Protein AF-A0A965W343-F1 (afdb_monomer_lite)

Foldseek 3Di:
DPPQDPVNCCVPPVVVVVVVVVVVVVVVVVLVVLCLVCLVLLVVLLVCQVVVNFVVSLVSVVVSVDPPRFPGWHADDNRQWTWTQGPPGDIDIDGSVVVVVVSVVSVVVVVD

Sequence (112 aa):
MVDMSVKEWHEQQFLPWKRAVAKYLDEKRVQEALLQQNLGQLQTIVALLLEGRTKPALMAWNSLQLNPRLENIKLEQQGEVLVLIQQGGGVLRLQLDDVVEDLQRMLDERGV

Secondary structure (DSSP, 8-state):
-----HHHHIIIIIHHHHHHHHHHHHHHHHHHHHHHHTHHHHHHHHHHHHTT-HHHHHHHHHHTTPSSPEEEEEEEGGGTEEEEEETTS-EEEEEHHHHHHHHHHHHHTT--

Radius of gyration: 19.54 Å; chains: 1; bounding box: 44×39×56 Å

pLDDT: mean 82.84, std 9.61, range [45.84, 93.5]

Structure (mmCIF, N/CA/C/O backbone):
data_AF-A0A965W343-F1
#
_entry.id   AF-A0A965W343-F1
#
loop_
_atom_site.group_PDB
_atom_site.id
_atom_site.type_symbol
_atom_site.label_atom_id
_atom_site.label_alt_id
_atom_site.label_comp_id
_atom_site.label_asym_id
_atom_site.label_entity_id
_atom_site.label_seq_id
_atom_site.pdbx_PDB_ins_code
_atom_site.Cartn_x
_atom_site.Cartn_y
_atom_site.Cartn_z
_atom_site.occupancy
_atom_site.B_iso_or_equiv
_atom_site.auth_seq_id
_atom_site.auth_comp_id
_atom_site.auth_asym_id
_atom_site.auth_atom_id
_atom_site.pdbx_PDB_model_num
ATOM 1 N N . MET A 1 1 ? 17.960 12.885 -42.083 1.00 47.28 1 MET A N 1
ATOM 2 C CA . MET A 1 1 ? 17.674 11.759 -41.171 1.00 47.28 1 MET A CA 1
ATOM 3 C C . MET A 1 1 ? 19.016 11.241 -40.705 1.00 47.28 1 MET A C 1
ATOM 5 O O . MET A 1 1 ? 19.855 10.991 -41.557 1.00 47.28 1 MET A O 1
ATOM 9 N N . VAL A 1 2 ? 19.277 11.234 -39.399 1.00 51.91 2 VAL A N 1
ATOM 10 C CA . VAL A 1 2 ? 20.534 10.690 -38.871 1.00 51.91 2 VAL A CA 1
ATOM 11 C C . VAL A 1 2 ? 20.371 9.173 -38.863 1.00 51.91 2 VAL A C 1
ATOM 13 O O . VAL A 1 2 ? 19.644 8.653 -38.021 1.00 51.91 2 VAL A O 1
ATOM 16 N N . ASP A 1 3 ? 20.985 8.486 -39.826 1.00 63.06 3 ASP A N 1
ATOM 17 C CA . ASP A 1 3 ? 21.157 7.032 -39.769 1.00 63.06 3 ASP A CA 1
ATOM 18 C C . ASP A 1 3 ? 22.179 6.736 -38.670 1.00 63.06 3 ASP A C 1
ATOM 20 O O . ASP A 1 3 ? 23.389 6.758 -38.888 1.00 63.06 3 ASP A O 1
ATOM 24 N N . MET A 1 4 ? 21.685 6.546 -37.448 1.00 71.12 4 MET A N 1
ATOM 25 C CA . MET A 1 4 ? 22.499 6.059 -36.342 1.00 71.12 4 MET A CA 1
ATOM 26 C C . MET A 1 4 ? 22.922 4.628 -36.670 1.00 71.12 4 MET A C 1
ATOM 28 O O . MET A 1 4 ? 22.074 3.773 -36.937 1.00 71.12 4 MET A O 1
ATOM 32 N N . SER A 1 5 ? 24.224 4.350 -36.656 1.00 83.75 5 SER A N 1
ATOM 33 C CA . SER A 1 5 ? 24.696 2.993 -36.916 1.00 83.75 5 SER A CA 1
ATOM 34 C C . SER A 1 5 ? 24.212 2.036 -35.822 1.00 83.75 5 SER A C 1
ATOM 36 O O . SER A 1 5 ? 24.016 2.421 -34.668 1.00 83.75 5 SER A O 1
ATOM 38 N N . VAL A 1 6 ? 24.067 0.751 -36.155 1.00 78.31 6 VAL A N 1
ATOM 39 C CA . VAL A 1 6 ? 23.665 -0.289 -35.186 1.00 78.31 6 VAL A CA 1
ATOM 40 C C . VAL A 1 6 ? 24.579 -0.295 -33.954 1.00 78.31 6 VAL A C 1
ATOM 42 O O . VAL A 1 6 ? 24.113 -0.516 -32.838 1.00 78.31 6 VAL A O 1
ATOM 45 N N . LYS A 1 7 ? 25.873 -0.002 -34.140 1.00 81.25 7 LYS A N 1
ATOM 46 C CA . LYS A 1 7 ? 26.848 0.105 -33.050 1.00 81.25 7 LYS A CA 1
ATOM 47 C C . LYS A 1 7 ? 26.567 1.311 -32.150 1.00 81.25 7 LYS A C 1
ATOM 49 O O . LYS A 1 7 ? 26.520 1.153 -30.934 1.00 81.25 7 LYS A O 1
ATOM 54 N N . GLU A 1 8 ? 26.330 2.482 -32.735 1.00 80.81 8 GLU A N 1
ATOM 55 C CA . GLU A 1 8 ? 26.002 3.697 -31.979 1.00 80.81 8 GLU A CA 1
ATOM 56 C C . GLU A 1 8 ? 24.666 3.563 -31.248 1.00 80.81 8 GLU A C 1
ATOM 58 O O . GLU A 1 8 ? 24.574 3.927 -30.081 1.00 80.81 8 GLU A O 1
ATOM 63 N N . TRP A 1 9 ? 23.654 2.956 -31.871 1.00 86.00 9 TRP A N 1
ATOM 64 C CA . TRP A 1 9 ? 22.385 2.655 -31.206 1.00 86.00 9 TRP A CA 1
ATOM 65 C C . TRP A 1 9 ? 22.573 1.684 -30.037 1.00 86.00 9 TRP A C 1
ATOM 67 O O . TRP A 1 9 ? 22.058 1.906 -28.939 1.00 86.00 9 TRP A O 1
ATOM 77 N N . HIS A 1 10 ? 23.348 0.618 -30.241 1.00 78.50 10 HIS A N 1
ATOM 78 C CA . HIS A 1 10 ? 23.598 -0.369 -29.199 1.00 78.50 10 HIS A CA 1
ATOM 79 C C . HIS A 1 10 ? 24.313 0.257 -27.988 1.00 78.50 10 HIS A C 1
ATOM 81 O O . HIS A 1 10 ? 23.926 0.024 -26.841 1.00 78.50 10 HIS A O 1
ATOM 87 N N . GLU A 1 11 ? 25.324 1.091 -28.231 1.00 82.50 11 GLU A N 1
ATOM 88 C CA . GLU A 1 11 ? 26.100 1.751 -27.178 1.00 82.50 11 GLU A CA 1
ATOM 89 C C . GLU A 1 11 ? 25.326 2.884 -26.486 1.00 82.50 11 GLU A C 1
ATOM 91 O O . GLU A 1 11 ? 25.380 2.990 -25.259 1.00 82.50 11 GLU A O 1
ATOM 96 N N . GLN A 1 12 ? 24.586 3.704 -27.239 1.00 81.50 12 GLN A N 1
ATOM 97 C CA . GLN A 1 12 ? 23.953 4.923 -26.721 1.00 81.50 12 GLN A CA 1
ATOM 98 C C . GLN A 1 12 ? 22.506 4.731 -26.256 1.00 81.50 12 GLN A C 1
ATOM 100 O O . GLN A 1 12 ? 22.020 5.538 -25.468 1.00 81.50 12 GLN A O 1
ATOM 105 N N . GLN A 1 13 ? 21.813 3.687 -26.717 1.00 68.69 13 GLN A N 1
ATOM 106 C CA . GLN A 1 13 ? 20.395 3.460 -26.413 1.00 68.69 13 GLN A CA 1
ATOM 107 C C . GLN A 1 13 ? 20.184 2.135 -25.673 1.00 68.69 13 GLN A C 1
ATOM 109 O O . GLN A 1 13 ? 19.638 2.116 -24.567 1.00 68.69 13 GLN A O 1
ATOM 114 N N . PHE A 1 14 ? 20.669 1.020 -26.230 1.00 74.81 14 PHE A N 1
ATOM 115 C CA . PHE A 1 14 ? 20.387 -0.309 -25.676 1.00 74.81 14 PHE A CA 1
ATOM 116 C C . PHE A 1 14 ? 21.105 -0.581 -24.348 1.00 74.81 14 PHE A C 1
ATOM 118 O O . PHE A 1 14 ? 20.473 -1.036 -23.393 1.00 74.81 14 PHE A O 1
ATOM 125 N N . LEU A 1 15 ? 22.411 -0.300 -24.246 1.00 81.88 15 LEU A N 1
ATOM 126 C CA . LEU A 1 15 ? 23.158 -0.530 -23.003 1.00 81.88 15 LEU A CA 1
ATOM 127 C C . LEU A 1 15 ? 22.640 0.320 -21.824 1.00 81.88 15 LEU A C 1
ATOM 129 O O . LEU A 1 15 ? 22.461 -0.248 -20.740 1.00 81.88 15 LEU A O 1
ATOM 133 N N . PRO A 1 16 ? 22.351 1.628 -21.986 1.00 79.25 16 PRO A N 1
ATOM 134 C CA . PRO A 1 16 ? 21.710 2.424 -20.941 1.00 79.25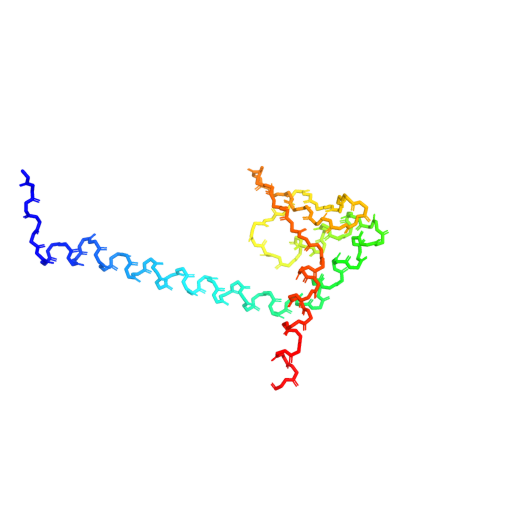 16 PRO A CA 1
ATOM 135 C C . PRO A 1 16 ? 20.331 1.896 -20.541 1.00 79.25 16 PRO A C 1
ATOM 137 O O . PRO A 1 16 ? 20.077 1.745 -19.347 1.00 79.25 16 PRO A O 1
ATOM 140 N N . TRP A 1 17 ? 19.478 1.535 -21.508 1.00 82.00 17 TRP A N 1
ATOM 141 C CA . TRP A 1 17 ? 18.176 0.922 -21.228 1.00 82.00 17 TRP A CA 1
ATOM 142 C C . TRP A 1 17 ? 18.321 -0.377 -20.428 1.00 82.00 17 TRP A C 1
ATOM 144 O O . TRP A 1 17 ? 17.700 -0.529 -19.379 1.00 82.00 17 TRP A O 1
ATOM 154 N N . LYS A 1 18 ? 19.205 -1.288 -20.855 1.00 81.56 18 LYS A N 1
ATOM 155 C CA . LYS A 1 18 ? 19.448 -2.566 -20.171 1.00 81.56 18 LYS A CA 1
ATOM 156 C C . LYS A 1 18 ? 19.903 -2.355 -18.724 1.00 81.56 18 LYS A C 1
ATOM 158 O O . LYS A 1 18 ? 19.460 -3.073 -17.831 1.00 81.56 18 LYS A O 1
ATOM 163 N N . ARG A 1 19 ? 20.771 -1.365 -18.479 1.00 80.06 19 ARG A N 1
ATOM 164 C CA . ARG A 1 19 ? 21.210 -0.991 -17.123 1.00 80.06 19 ARG A CA 1
ATOM 165 C C . ARG A 1 19 ? 20.074 -0.388 -16.299 1.00 80.06 19 ARG A C 1
ATOM 167 O O . ARG A 1 19 ? 19.946 -0.736 -15.131 1.00 80.06 19 ARG A O 1
ATOM 174 N N . ALA A 1 20 ? 19.247 0.469 -16.896 1.00 67.81 20 ALA A N 1
ATOM 175 C CA . ALA A 1 20 ? 18.080 1.043 -16.232 1.00 67.81 20 ALA A CA 1
ATOM 176 C C . ALA A 1 20 ? 17.064 -0.042 -15.835 1.00 67.81 20 ALA A C 1
ATOM 178 O O . ALA A 1 20 ? 16.580 -0.036 -14.709 1.00 67.81 20 ALA A O 1
ATOM 179 N N . VAL A 1 21 ? 16.819 -1.023 -16.710 1.00 73.12 21 VAL A N 1
ATOM 180 C CA . VAL A 1 21 ? 15.972 -2.189 -16.411 1.00 73.12 21 VAL A CA 1
ATOM 181 C C . VAL A 1 21 ? 16.568 -3.029 -15.285 1.00 73.12 21 VAL A C 1
ATOM 183 O O . VAL A 1 21 ? 15.855 -3.380 -14.352 1.00 73.12 21 VAL A O 1
ATOM 186 N N . ALA A 1 22 ? 17.869 -3.329 -15.330 1.00 81.38 22 ALA A N 1
ATOM 187 C CA . ALA A 1 22 ? 18.526 -4.085 -14.264 1.00 81.38 22 ALA A CA 1
ATOM 188 C C . ALA A 1 22 ? 18.416 -3.371 -12.906 1.00 81.38 22 ALA A C 1
ATOM 190 O O . ALA A 1 22 ? 18.088 -4.010 -11.911 1.00 81.38 22 ALA A O 1
ATOM 191 N N . LYS A 1 23 ? 18.619 -2.048 -12.884 1.00 76.62 23 LYS A N 1
ATOM 192 C CA . LYS A 1 23 ? 18.457 -1.220 -11.684 1.00 76.62 23 LYS A CA 1
ATOM 193 C C . LYS A 1 23 ? 17.016 -1.238 -11.168 1.00 76.62 23 LYS A C 1
ATOM 195 O O . LYS A 1 23 ? 16.810 -1.451 -9.983 1.00 76.62 23 LYS A O 1
ATOM 200 N N . TYR A 1 24 ? 16.033 -1.080 -12.052 1.00 69.69 24 TYR A N 1
ATOM 201 C CA . TYR A 1 24 ? 14.616 -1.154 -11.689 1.00 69.69 24 TYR A CA 1
ATOM 202 C C . TYR A 1 24 ? 14.240 -2.516 -11.088 1.00 69.69 24 TYR A C 1
ATOM 204 O O . TYR A 1 24 ? 13.535 -2.580 -10.085 1.00 69.69 24 TYR A O 1
ATOM 212 N N . LEU A 1 25 ? 14.721 -3.615 -11.680 1.00 70.25 25 LEU A N 1
ATOM 213 C CA . LEU A 1 25 ? 14.470 -4.963 -11.164 1.00 70.25 25 LEU A CA 1
ATOM 214 C C . LEU A 1 25 ? 15.102 -5.173 -9.785 1.00 70.25 25 LEU A C 1
ATOM 216 O O . LEU A 1 25 ? 14.496 -5.823 -8.937 1.00 70.25 25 LEU A O 1
ATOM 220 N N . ASP A 1 26 ? 16.295 -4.628 -9.560 1.00 77.81 26 ASP A N 1
ATOM 221 C CA . ASP A 1 26 ? 16.967 -4.682 -8.263 1.00 77.81 26 ASP A CA 1
ATOM 222 C C . ASP A 1 26 ? 16.212 -3.861 -7.206 1.00 77.81 26 ASP A C 1
ATOM 224 O O . ASP A 1 26 ? 15.874 -4.378 -6.145 1.00 77.81 26 ASP A O 1
ATOM 228 N N . GLU A 1 27 ? 15.821 -2.626 -7.533 1.00 75.06 27 GLU A N 1
ATOM 229 C CA . GLU A 1 27 ? 14.994 -1.773 -6.668 1.00 75.06 27 GLU A CA 1
ATOM 230 C C . GLU A 1 27 ? 13.656 -2.440 -6.319 1.00 75.06 27 GLU A C 1
ATOM 232 O O . GLU A 1 27 ? 13.233 -2.412 -5.161 1.00 75.06 27 GLU A O 1
ATOM 237 N N . LYS A 1 28 ? 13.012 -3.092 -7.295 1.00 71.94 28 LYS A N 1
ATOM 238 C CA . LYS A 1 28 ? 11.773 -3.847 -7.083 1.00 71.94 28 LYS A CA 1
ATOM 239 C C . LYS A 1 28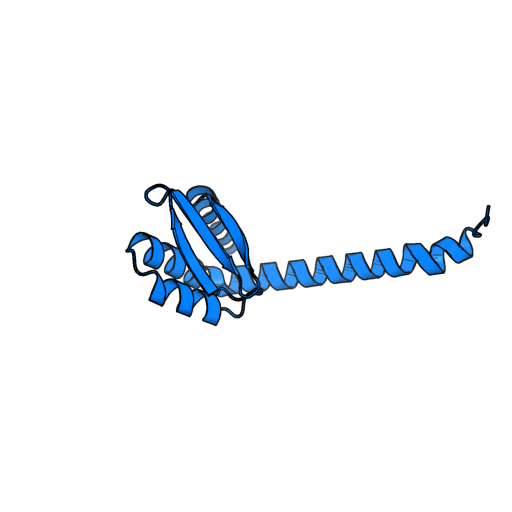 ? 11.985 -5.027 -6.131 1.00 71.94 28 LYS A C 1
ATOM 241 O O . LYS A 1 28 ? 11.202 -5.189 -5.203 1.00 71.94 28 LYS A O 1
ATOM 246 N N . ARG A 1 29 ? 13.061 -5.802 -6.298 1.00 75.38 29 ARG A N 1
ATOM 247 C CA . ARG A 1 29 ? 13.399 -6.907 -5.382 1.00 75.38 29 ARG A CA 1
ATOM 248 C C . ARG A 1 29 ? 13.691 -6.420 -3.968 1.00 75.38 29 ARG A C 1
ATOM 250 O O . ARG A 1 29 ? 13.285 -7.065 -3.008 1.00 75.38 29 ARG A O 1
ATOM 257 N N . VAL A 1 30 ? 14.380 -5.287 -3.824 1.00 76.06 30 VAL A N 1
ATOM 258 C CA . VAL A 1 30 ? 14.641 -4.673 -2.513 1.00 76.06 30 VAL A CA 1
ATOM 259 C C . VAL A 1 30 ? 13.330 -4.241 -1.852 1.00 76.06 30 VAL A C 1
ATOM 261 O O . VAL A 1 30 ? 13.132 -4.504 -0.669 1.00 76.06 30 VAL A O 1
ATOM 264 N N . GLN A 1 31 ? 12.412 -3.635 -2.607 1.00 71.00 31 GLN A N 1
ATOM 265 C CA . GLN A 1 31 ? 11.077 -3.266 -2.124 1.00 71.00 31 GLN A CA 1
ATOM 266 C C . GLN A 1 31 ? 10.260 -4.497 -1.705 1.00 71.00 31 GLN A C 1
ATOM 268 O O . GLN A 1 31 ? 9.702 -4.514 -0.612 1.00 71.00 31 GLN A O 1
ATOM 273 N N . GLU A 1 32 ? 10.243 -5.552 -2.522 1.00 73.94 32 GLU A N 1
ATOM 274 C CA . GLU A 1 32 ? 9.580 -6.823 -2.202 1.00 73.94 32 GLU A CA 1
ATOM 275 C C . GLU A 1 32 ? 10.170 -7.461 -0.936 1.00 73.94 32 GLU A C 1
ATOM 277 O O . GLU A 1 32 ? 9.429 -7.879 -0.047 1.00 73.94 32 GLU A O 1
ATOM 282 N N . ALA A 1 33 ? 11.499 -7.472 -0.798 1.00 78.69 33 ALA A N 1
ATOM 283 C CA . ALA A 1 33 ? 12.171 -7.975 0.396 1.00 78.69 33 ALA A CA 1
ATOM 284 C C . ALA A 1 33 ? 11.823 -7.153 1.648 1.00 78.69 33 ALA A C 1
ATOM 286 O O . ALA A 1 33 ? 11.604 -7.730 2.714 1.00 78.69 33 ALA A O 1
ATOM 287 N N . LEU A 1 34 ? 11.732 -5.824 1.530 1.00 76.81 34 LEU A N 1
ATOM 288 C CA . LEU A 1 34 ? 11.295 -4.950 2.621 1.00 76.81 34 LEU A CA 1
ATOM 289 C C . LEU A 1 34 ? 9.836 -5.220 3.006 1.00 76.81 34 LEU A C 1
ATOM 291 O O . LEU A 1 34 ? 9.540 -5.328 4.194 1.00 76.81 34 LEU A O 1
ATOM 295 N N . LEU A 1 35 ? 8.929 -5.383 2.042 1.00 76.81 35 LEU A N 1
ATOM 296 C CA . LEU A 1 35 ? 7.530 -5.726 2.324 1.00 76.81 35 LEU A CA 1
ATOM 297 C C . LEU A 1 35 ? 7.422 -7.072 3.049 1.00 76.81 35 LEU A C 1
ATOM 299 O O . LEU A 1 35 ? 6.763 -7.167 4.082 1.00 76.81 35 LEU A O 1
ATOM 303 N N . GLN A 1 36 ? 8.147 -8.083 2.569 1.00 79.00 36 GLN A N 1
ATOM 304 C CA . GLN A 1 36 ? 8.218 -9.401 3.196 1.00 79.00 36 GLN A CA 1
ATOM 305 C C . GLN A 1 36 ? 8.741 -9.317 4.639 1.00 79.00 36 GLN A C 1
ATOM 307 O O . GLN A 1 36 ? 8.159 -9.895 5.556 1.00 79.00 36 GLN A O 1
ATOM 312 N N . GLN A 1 37 ? 9.817 -8.567 4.889 1.00 82.25 37 GLN A N 1
ATOM 313 C CA . GLN A 1 37 ? 10.376 -8.398 6.238 1.00 82.25 37 GLN A CA 1
ATOM 314 C C . GLN A 1 37 ? 9.406 -7.726 7.214 1.00 82.25 37 GLN A C 1
ATOM 316 O O . GLN A 1 37 ? 9.389 -8.086 8.390 1.00 82.25 37 GLN A O 1
ATOM 321 N N . ASN A 1 38 ? 8.571 -6.810 6.724 1.00 83.88 38 ASN A N 1
ATOM 322 C CA . ASN A 1 38 ? 7.664 -6.008 7.543 1.00 83.88 38 ASN A CA 1
ATOM 323 C C . ASN A 1 38 ? 6.203 -6.507 7.506 1.00 83.88 38 ASN A C 1
ATOM 325 O O . ASN A 1 38 ? 5.296 -5.813 7.962 1.00 83.88 38 ASN A O 1
ATOM 329 N N . LEU A 1 39 ? 5.953 -7.721 7.004 1.00 83.81 39 LEU A N 1
ATOM 330 C CA . LEU A 1 39 ? 4.610 -8.246 6.731 1.00 83.81 39 LEU A CA 1
ATOM 331 C C . LEU A 1 39 ? 3.669 -8.237 7.952 1.00 83.81 39 LEU A C 1
ATOM 333 O O . LEU A 1 39 ? 2.551 -7.732 7.876 1.00 83.81 39 LEU A O 1
ATOM 337 N N . GLY A 1 40 ? 4.140 -8.695 9.118 1.00 83.75 40 GLY A N 1
ATOM 338 C CA . GLY A 1 40 ? 3.340 -8.660 10.354 1.00 83.75 40 GLY A CA 1
ATOM 339 C C . GLY A 1 40 ? 3.049 -7.236 10.857 1.00 83.75 40 GLY A C 1
ATOM 340 O O . GLY A 1 40 ? 2.007 -6.967 11.458 1.00 83.75 40 GLY A O 1
ATOM 341 N N . GLN A 1 41 ? 3.942 -6.283 10.575 1.00 86.06 41 GLN A N 1
ATOM 342 C CA . GLN A 1 41 ? 3.730 -4.874 10.916 1.00 86.06 41 GLN A CA 1
ATOM 343 C C . GLN A 1 41 ? 2.716 -4.227 9.965 1.00 86.06 41 GLN A C 1
ATOM 345 O O . GLN A 1 41 ? 1.897 -3.429 10.416 1.00 86.06 41 GLN A O 1
ATOM 350 N N . LEU A 1 42 ? 2.700 -4.618 8.686 1.00 87.19 42 LEU A N 1
ATOM 351 C CA . LEU A 1 42 ? 1.678 -4.200 7.721 1.00 87.19 42 LEU A CA 1
ATOM 352 C C . LEU A 1 42 ? 0.280 -4.694 8.122 1.00 87.19 42 LEU A C 1
ATOM 354 O O . LEU A 1 42 ? -0.657 -3.898 8.123 1.00 87.19 42 LEU A O 1
ATOM 358 N N . GLN A 1 43 ? 0.141 -5.945 8.574 1.00 86.19 43 GLN A N 1
ATOM 359 C CA . GLN A 1 43 ? -1.127 -6.437 9.135 1.00 86.19 43 GLN A CA 1
ATOM 360 C C . GLN A 1 43 ? -1.569 -5.632 10.361 1.00 86.19 43 GLN A C 1
ATOM 362 O O . GLN A 1 43 ? -2.736 -5.266 10.487 1.00 86.19 43 GLN A O 1
ATOM 367 N N . THR A 1 44 ? -0.624 -5.297 11.244 1.00 88.19 44 THR A N 1
ATOM 368 C CA . THR A 1 44 ? -0.907 -4.454 12.414 1.00 88.19 44 THR A CA 1
ATOM 369 C C . THR A 1 44 ? -1.393 -3.065 11.994 1.00 88.19 44 THR A C 1
ATOM 371 O O . THR A 1 44 ? -2.330 -2.536 12.586 1.00 88.19 44 THR A O 1
ATOM 374 N N . ILE A 1 45 ? -0.798 -2.471 10.956 1.00 88.81 45 ILE A N 1
ATOM 375 C CA . ILE A 1 45 ? -1.237 -1.179 10.411 1.00 88.81 45 ILE A CA 1
ATOM 376 C C . ILE A 1 45 ? -2.672 -1.271 9.885 1.00 88.81 45 ILE A C 1
ATOM 378 O O . ILE A 1 45 ? -3.480 -0.398 10.197 1.00 88.81 45 ILE A O 1
ATOM 382 N N . VAL A 1 46 ? -3.005 -2.327 9.139 1.00 88.31 46 VAL A N 1
ATOM 383 C CA . VAL A 1 46 ? -4.371 -2.559 8.644 1.00 88.31 46 VAL A CA 1
ATOM 384 C C . VAL A 1 46 ? -5.363 -2.708 9.801 1.00 88.31 46 VAL A C 1
ATOM 386 O O . VAL A 1 46 ? -6.398 -2.043 9.803 1.00 88.31 46 VAL A O 1
ATOM 389 N N . ALA A 1 47 ? -5.029 -3.492 10.829 1.00 89.50 47 ALA A N 1
ATOM 390 C CA . ALA A 1 47 ? -5.875 -3.651 12.012 1.00 89.50 47 ALA A CA 1
ATOM 391 C C . ALA A 1 47 ? -6.115 -2.313 12.735 1.00 89.50 47 ALA A C 1
ATOM 393 O O . ALA A 1 47 ? -7.253 -1.963 13.043 1.00 89.50 47 ALA A O 1
ATOM 394 N N . LEU A 1 48 ? -5.064 -1.506 12.921 1.00 91.56 48 LEU A N 1
ATOM 395 C CA . LEU A 1 48 ? -5.184 -0.167 13.505 1.00 91.56 48 LEU A CA 1
ATOM 396 C C . LEU A 1 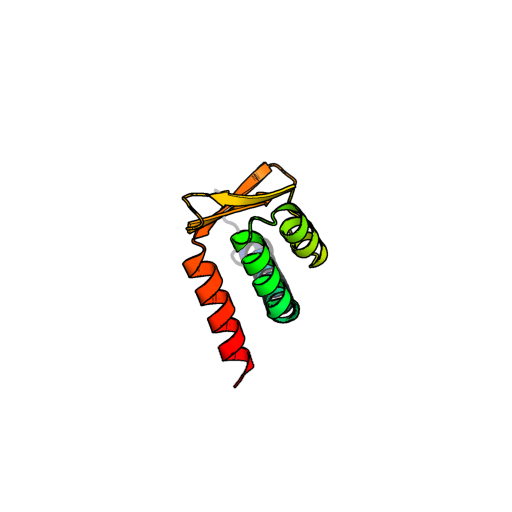48 ? -6.115 0.738 12.686 1.00 91.56 48 LEU A C 1
ATOM 398 O O . LEU A 1 48 ? -6.848 1.539 13.262 1.00 91.56 48 LEU A O 1
ATOM 402 N N . LEU A 1 49 ? -6.104 0.631 11.357 1.00 90.88 49 LEU A N 1
ATOM 403 C CA . LEU A 1 49 ? -6.995 1.410 10.496 1.00 90.88 49 LEU A CA 1
ATOM 404 C C . LEU A 1 49 ? -8.456 0.981 10.633 1.00 90.88 49 LEU A C 1
ATOM 406 O O . LEU A 1 49 ? -9.320 1.853 10.731 1.00 90.88 49 LEU A O 1
ATOM 410 N N . LEU A 1 50 ? -8.720 -0.324 10.700 1.00 89.25 50 LEU A N 1
ATOM 411 C CA . LEU A 1 50 ? -10.059 -0.874 10.935 1.00 89.25 50 LEU A CA 1
ATOM 412 C C . LEU A 1 50 ? -10.620 -0.468 12.308 1.00 89.25 50 LEU A C 1
ATOM 414 O O . LEU A 1 50 ? -11.811 -0.204 12.440 1.00 89.25 50 LEU A O 1
ATOM 418 N N . GLU A 1 51 ? -9.757 -0.319 13.315 1.00 91.88 51 GLU A N 1
ATOM 419 C CA . GLU A 1 51 ? -10.109 0.218 14.639 1.00 91.88 51 GLU A CA 1
ATOM 420 C C . GLU A 1 51 ? -10.306 1.752 14.654 1.00 91.88 51 GLU A C 1
ATOM 422 O O . GLU A 1 51 ? -10.549 2.343 15.709 1.00 91.88 51 GLU A O 1
ATOM 427 N N . GLY A 1 52 ? -10.147 2.438 13.516 1.00 89.69 52 GLY A N 1
ATOM 428 C CA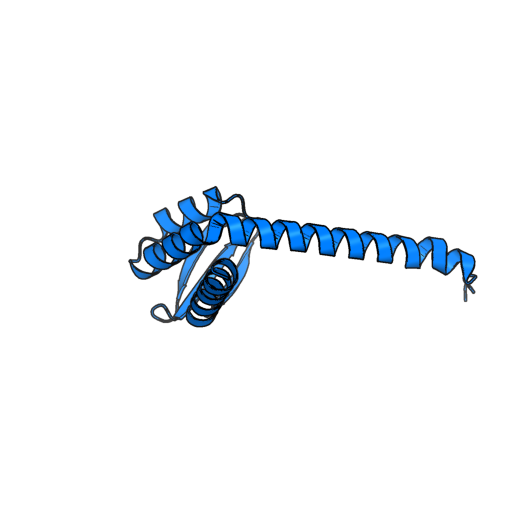 . GLY A 1 52 ? -10.205 3.902 13.426 1.00 89.69 52 GLY A CA 1
ATOM 429 C C . GLY A 1 52 ? -8.986 4.616 14.028 1.00 89.69 52 GLY A C 1
ATOM 430 O O . GLY A 1 52 ? -8.995 5.833 14.230 1.00 89.69 52 GLY A O 1
ATOM 431 N N . ARG A 1 53 ? -7.902 3.889 14.319 1.00 92.31 53 ARG A N 1
ATOM 432 C CA . ARG A 1 53 ? -6.667 4.403 14.933 1.00 92.31 53 ARG A CA 1
ATOM 433 C C . ARG A 1 53 ? -5.682 4.889 13.873 1.00 92.31 53 ARG A C 1
ATOM 435 O O . ARG A 1 53 ? -4.541 4.435 13.769 1.00 92.31 53 ARG A O 1
ATOM 442 N N . THR A 1 54 ? -6.106 5.904 13.135 1.00 91.56 54 THR A N 1
ATOM 443 C CA . THR A 1 54 ? -5.394 6.453 11.977 1.00 91.56 54 THR A CA 1
ATOM 444 C C . THR A 1 54 ? -4.001 7.009 12.292 1.00 91.56 54 THR A C 1
ATOM 446 O O . THR A 1 54 ? -3.043 6.755 11.566 1.00 91.56 54 THR A O 1
ATOM 449 N N . LYS A 1 55 ? -3.851 7.757 13.395 1.00 92.88 55 LYS A N 1
ATOM 450 C CA . LYS A 1 55 ? -2.554 8.344 13.788 1.00 92.88 55 LYS A CA 1
ATOM 451 C C . LYS A 1 55 ? -1.511 7.268 14.144 1.00 92.88 55 LYS A C 1
ATOM 453 O O . LYS A 1 55 ? -0.414 7.328 13.592 1.00 92.88 55 LYS A O 1
ATOM 458 N N . PRO A 1 56 ? -1.821 6.279 15.008 1.00 93.06 56 PRO A N 1
ATOM 459 C CA . PRO A 1 56 ? -0.936 5.136 15.233 1.00 93.06 56 PRO A CA 1
ATOM 460 C C . PRO A 1 56 ? -0.563 4.385 13.951 1.00 93.06 56 PRO A C 1
ATOM 462 O O . PRO A 1 56 ? 0.613 4.092 13.754 1.00 93.06 56 PRO A O 1
ATOM 465 N N . ALA A 1 57 ? -1.532 4.132 13.063 1.00 91.81 57 ALA A N 1
ATOM 466 C CA . ALA A 1 57 ? -1.290 3.467 11.783 1.00 91.81 57 ALA A CA 1
ATOM 467 C C . ALA A 1 57 ? -0.289 4.240 10.904 1.00 91.81 57 ALA A C 1
ATOM 469 O O . ALA A 1 57 ? 0.649 3.653 10.367 1.00 91.81 57 ALA A O 1
ATOM 470 N N . LEU A 1 58 ? -0.429 5.568 10.821 1.00 92.56 58 LEU A N 1
ATOM 471 C CA . LEU A 1 58 ? 0.492 6.436 10.082 1.00 92.56 58 LEU A CA 1
ATOM 472 C C . LEU A 1 58 ? 1.921 6.383 10.637 1.00 92.56 58 LEU A C 1
ATOM 474 O O . LEU A 1 58 ? 2.889 6.306 9.880 1.00 92.56 58 LEU A O 1
ATOM 478 N N . MET A 1 59 ? 2.057 6.443 11.964 1.00 91.81 59 MET A N 1
ATOM 479 C CA . MET A 1 59 ? 3.362 6.378 12.623 1.00 91.81 59 MET A CA 1
ATOM 480 C C . MET A 1 59 ? 4.031 5.025 12.383 1.00 91.81 59 MET A C 1
ATOM 482 O O . MET A 1 59 ? 5.212 4.986 12.038 1.00 91.81 59 MET A O 1
ATOM 486 N N . ALA A 1 60 ? 3.271 3.935 12.516 1.00 89.31 60 ALA A N 1
ATOM 487 C CA . ALA A 1 60 ? 3.750 2.587 12.247 1.00 89.31 60 ALA A CA 1
ATOM 488 C C . ALA A 1 60 ? 4.202 2.445 10.786 1.00 89.31 60 ALA A C 1
ATOM 490 O O . ALA A 1 60 ? 5.329 2.015 10.559 1.00 89.31 60 ALA A O 1
ATOM 491 N N . TRP A 1 61 ? 3.415 2.912 9.810 1.00 89.69 61 TRP A N 1
ATOM 492 C CA . TRP A 1 61 ? 3.803 2.895 8.393 1.00 89.69 61 TRP A CA 1
ATOM 493 C C . TRP A 1 61 ? 5.123 3.626 8.142 1.00 89.69 61 TRP A C 1
ATOM 495 O O . TRP A 1 61 ? 6.055 3.073 7.563 1.00 89.69 61 TRP A O 1
ATOM 505 N N . ASN A 1 62 ? 5.237 4.867 8.617 1.00 89.12 62 ASN A N 1
ATOM 506 C CA . ASN A 1 62 ? 6.439 5.668 8.397 1.00 89.12 62 ASN A CA 1
ATOM 507 C C . ASN A 1 62 ? 7.671 5.110 9.134 1.00 89.12 62 ASN A C 1
ATOM 509 O O . ASN A 1 62 ? 8.800 5.410 8.740 1.00 89.12 62 ASN A O 1
ATOM 513 N N . SER A 1 63 ? 7.478 4.279 10.165 1.00 88.69 63 SER A N 1
ATOM 514 C CA . SER A 1 63 ? 8.570 3.579 10.850 1.00 88.69 63 SER A CA 1
ATOM 515 C C . SER A 1 63 ? 9.157 2.420 10.036 1.00 88.69 63 SER A C 1
ATOM 517 O O . SER A 1 63 ? 10.330 2.106 10.218 1.00 88.69 63 SER A O 1
ATOM 519 N N . LEU A 1 64 ? 8.396 1.866 9.079 1.00 83.12 64 LEU A N 1
ATOM 520 C CA . LEU A 1 64 ? 8.862 0.815 8.162 1.00 83.12 64 LEU A CA 1
ATOM 521 C C . LEU A 1 64 ? 9.880 1.325 7.131 1.00 83.12 64 LEU A C 1
ATOM 523 O O . LEU A 1 64 ? 10.421 0.538 6.362 1.00 83.12 64 LEU A O 1
ATOM 527 N N . GLN A 1 65 ? 10.122 2.643 7.084 1.00 77.81 65 GLN A N 1
ATOM 528 C CA . GLN A 1 65 ? 11.029 3.298 6.132 1.00 77.81 65 GLN A CA 1
ATOM 529 C C . GLN A 1 65 ? 10.716 2.979 4.658 1.00 77.81 65 GLN A C 1
ATOM 531 O O . GLN A 1 65 ? 11.580 3.103 3.791 1.00 77.81 65 GLN A O 1
ATOM 536 N N . LEU A 1 66 ? 9.465 2.608 4.367 1.00 74.25 66 LEU A N 1
ATOM 537 C CA . LEU A 1 66 ? 8.974 2.419 3.008 1.00 74.25 66 LEU A CA 1
ATOM 538 C C . LEU A 1 66 ? 8.917 3.773 2.292 1.00 74.25 66 LEU A C 1
ATOM 540 O O . LEU A 1 66 ? 8.524 4.789 2.873 1.00 74.25 66 LEU A O 1
ATOM 544 N N . ASN A 1 67 ? 9.312 3.777 1.020 1.00 70.56 67 ASN A N 1
ATOM 545 C CA . ASN A 1 67 ? 9.232 4.954 0.165 1.00 70.56 67 ASN A CA 1
ATOM 546 C C . ASN A 1 67 ? 8.044 4.825 -0.795 1.00 70.56 67 ASN A C 1
ATOM 548 O O . ASN A 1 67 ? 7.911 3.783 -1.435 1.00 70.56 67 ASN A O 1
ATOM 552 N N . PRO A 1 68 ? 7.245 5.887 -0.977 1.00 73.88 68 PRO A N 1
ATOM 553 C CA . PRO A 1 68 ? 7.336 7.191 -0.313 1.00 73.88 68 PRO A CA 1
ATOM 554 C C . PRO A 1 68 ? 6.760 7.184 1.113 1.00 73.88 68 PRO A C 1
ATOM 556 O O . PRO A 1 68 ? 5.855 6.414 1.437 1.00 73.88 68 PRO A O 1
ATOM 559 N N . ARG A 1 69 ? 7.254 8.102 1.955 1.00 85.50 69 ARG A N 1
ATOM 560 C CA . ARG A 1 69 ? 6.646 8.386 3.263 1.00 85.50 69 ARG A CA 1
ATOM 561 C C . ARG A 1 69 ? 5.247 8.963 3.091 1.00 85.50 69 ARG A C 1
ATOM 563 O O . ARG A 1 69 ? 4.978 9.703 2.142 1.00 85.50 69 ARG A O 1
ATOM 570 N N . LEU A 1 70 ? 4.378 8.677 4.051 1.00 91.06 70 LEU A N 1
ATOM 571 C CA . LEU A 1 70 ? 3.005 9.156 4.042 1.00 91.06 70 LEU A CA 1
ATOM 572 C C . LEU A 1 70 ? 2.855 10.412 4.898 1.00 91.06 70 LEU A C 1
ATOM 574 O O . LEU A 1 70 ? 3.376 10.509 6.010 1.00 91.06 70 LEU A O 1
ATOM 578 N N . GLU A 1 71 ? 2.121 11.376 4.361 1.00 93.50 71 GLU A N 1
ATOM 579 C CA . GLU A 1 71 ? 1.573 12.512 5.094 1.00 93.50 71 GLU A CA 1
ATOM 580 C C . GLU A 1 71 ? 0.314 12.091 5.855 1.00 93.50 71 GLU A C 1
ATOM 582 O O . GLU A 1 71 ? 0.096 12.520 6.987 1.00 93.50 71 GLU A O 1
ATOM 587 N N . ASN A 1 72 ? -0.502 11.224 5.250 1.00 93.25 72 ASN A N 1
ATOM 588 C CA . ASN A 1 72 ? -1.723 10.724 5.858 1.00 93.25 72 ASN A CA 1
ATOM 589 C C . ASN A 1 72 ? -2.090 9.338 5.304 1.00 93.25 72 ASN A C 1
ATOM 591 O O . ASN A 1 72 ? -1.701 8.960 4.201 1.00 93.25 72 ASN A O 1
ATOM 595 N N . ILE A 1 73 ? -2.855 8.584 6.080 1.00 93.12 73 ILE A N 1
ATOM 596 C CA . ILE A 1 73 ? -3.406 7.273 5.735 1.00 93.12 73 ILE A CA 1
ATOM 597 C C . ILE A 1 73 ? -4.829 7.244 6.269 1.00 93.12 73 ILE A C 1
ATOM 599 O O . ILE A 1 73 ? -5.065 7.803 7.329 1.00 93.12 73 ILE A O 1
ATOM 603 N N . LYS A 1 74 ? -5.799 6.670 5.566 1.00 92.38 74 LYS A N 1
ATOM 604 C CA . LYS A 1 74 ? -7.178 6.575 6.069 1.00 92.38 74 LYS A CA 1
ATOM 605 C C . LYS A 1 74 ? -7.965 5.511 5.323 1.00 92.38 74 LYS A C 1
ATOM 607 O O . LYS A 1 74 ? -7.565 5.108 4.235 1.00 92.38 74 LYS A O 1
ATOM 612 N N . LEU A 1 75 ? -9.100 5.126 5.895 1.00 92.56 75 LEU A N 1
ATOM 613 C CA . LEU A 1 75 ? -10.119 4.357 5.195 1.00 92.56 75 LEU A CA 1
ATOM 614 C C . LEU A 1 75 ? -11.247 5.289 4.730 1.00 92.56 75 LEU A C 1
ATOM 616 O O . LEU A 1 75 ? -11.669 6.185 5.464 1.00 92.56 75 LEU A O 1
ATOM 620 N N . GLU A 1 76 ? -11.712 5.092 3.503 1.00 92.62 76 GLU A N 1
ATOM 621 C CA . GLU A 1 76 ? -12.907 5.711 2.926 1.00 92.62 76 GLU A CA 1
ATOM 622 C C . GLU A 1 76 ? -13.947 4.626 2.606 1.00 92.62 76 GLU A C 1
ATOM 624 O O . GLU A 1 76 ? -13.689 3.440 2.795 1.00 92.62 76 GLU A O 1
ATOM 629 N N . GLN A 1 77 ? -15.139 5.036 2.155 1.00 86.50 77 GLN A N 1
ATOM 630 C CA . GLN A 1 77 ? -16.199 4.116 1.713 1.00 86.50 77 GLN A CA 1
ATOM 631 C C . GLN A 1 77 ? -16.519 3.041 2.762 1.00 86.50 77 GLN A C 1
ATOM 633 O O . GLN A 1 77 ? -16.454 1.852 2.504 1.00 86.50 77 GLN A O 1
ATOM 638 N N . GLN A 1 78 ? -16.808 3.481 3.992 1.00 85.56 78 GLN A N 1
ATOM 639 C CA . GLN A 1 78 ? -17.155 2.594 5.112 1.00 85.56 78 GLN A CA 1
ATOM 640 C C . GLN A 1 78 ? -16.079 1.556 5.487 1.00 85.56 78 GLN A C 1
ATOM 642 O O . GLN A 1 78 ? -16.381 0.616 6.212 1.00 85.56 78 GLN A O 1
ATOM 647 N N . GLY A 1 79 ? -14.824 1.757 5.077 1.00 84.94 79 GLY A N 1
ATOM 648 C C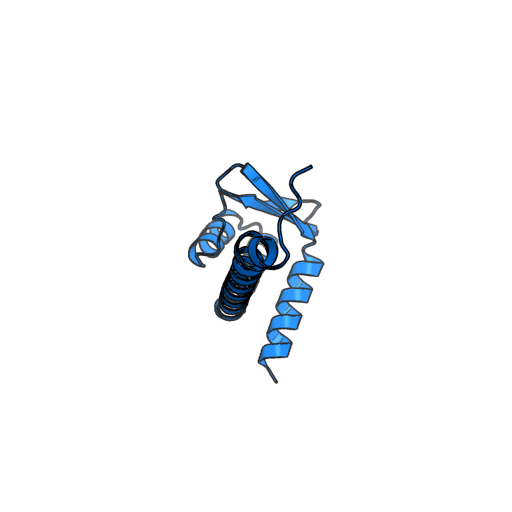A . GLY A 1 79 ? -13.733 0.832 5.388 1.00 84.94 79 GLY A CA 1
ATOM 649 C C . GLY A 1 79 ? -13.188 0.092 4.172 1.00 84.94 79 GLY A C 1
ATOM 650 O O . GLY A 1 79 ? -12.129 -0.509 4.284 1.00 84.94 79 GLY A O 1
ATOM 651 N N . GLU A 1 80 ? -13.859 0.169 3.022 1.00 89.31 80 GLU A N 1
ATOM 652 C CA . GLU A 1 80 ? -13.514 -0.614 1.829 1.00 89.31 80 GLU A CA 1
ATOM 653 C C . GLU A 1 80 ? -12.274 -0.086 1.103 1.00 89.31 80 GLU A C 1
ATOM 655 O O . GLU A 1 80 ? -11.524 -0.859 0.515 1.00 89.31 80 GLU A O 1
ATOM 660 N N . VAL A 1 81 ? -12.011 1.225 1.159 1.00 91.69 81 VAL A N 1
ATOM 661 C CA . VAL A 1 81 ? -10.914 1.833 0.392 1.00 91.69 81 VAL A CA 1
ATOM 662 C C . VAL A 1 81 ? -9.830 2.372 1.309 1.00 91.69 81 VAL A C 1
ATOM 664 O O . VAL A 1 81 ? -10.041 3.332 2.051 1.00 91.69 81 VAL A O 1
ATOM 667 N N . LEU A 1 82 ? -8.628 1.815 1.181 1.00 91.38 82 LEU A N 1
ATOM 668 C CA . LEU A 1 82 ? -7.406 2.337 1.772 1.00 91.38 82 LEU A CA 1
ATOM 669 C C . LEU A 1 82 ? -6.866 3.500 0.938 1.00 91.38 82 LEU A C 1
ATOM 671 O O . LEU A 1 82 ? -6.507 3.346 -0.228 1.00 91.38 82 LEU A O 1
ATOM 675 N N . VAL A 1 83 ? -6.752 4.671 1.558 1.00 93.19 83 VAL A N 1
ATOM 676 C CA . VAL A 1 83 ? -6.192 5.871 0.934 1.00 93.19 83 VAL A CA 1
ATOM 677 C C . VAL A 1 83 ? -4.857 6.212 1.582 1.00 93.19 83 VAL A C 1
ATOM 679 O O . VAL A 1 83 ? -4.799 6.530 2.772 1.00 93.19 83 VAL A O 1
ATOM 682 N N . LEU A 1 84 ? -3.791 6.190 0.783 1.00 92.06 84 LEU A N 1
ATOM 683 C CA . LEU A 1 84 ? -2.440 6.593 1.171 1.00 92.06 84 LEU A CA 1
ATOM 684 C C . LEU A 1 84 ? -2.128 7.959 0.551 1.00 92.06 84 LEU A C 1
ATOM 686 O O . LEU A 1 84 ? -2.135 8.109 -0.671 1.00 92.06 84 LEU A O 1
ATOM 690 N N . ILE A 1 85 ? -1.845 8.958 1.382 1.00 92.88 85 ILE A N 1
ATOM 691 C CA . ILE A 1 85 ? -1.485 10.312 0.950 1.00 92.88 85 ILE A CA 1
ATOM 692 C C . ILE A 1 85 ? 0.005 10.496 1.215 1.00 92.88 85 ILE A C 1
ATOM 694 O O . ILE A 1 85 ? 0.455 10.469 2.359 1.00 92.88 85 ILE A O 1
ATOM 698 N N . GLN A 1 86 ? 0.774 10.646 0.147 1.00 92.69 86 GLN A N 1
ATOM 699 C CA . GLN A 1 86 ? 2.230 10.701 0.155 1.00 92.69 86 GLN A CA 1
ATOM 700 C C . GLN A 1 86 ? 2.728 12.109 0.483 1.00 92.69 86 GLN A C 1
ATOM 702 O O . GLN A 1 86 ? 2.139 13.104 0.055 1.00 92.69 86 GLN A O 1
ATOM 707 N N . GLN A 1 87 ? 3.872 12.194 1.163 1.00 85.50 87 GLN A N 1
ATOM 708 C CA . GLN A 1 87 ? 4.605 13.451 1.309 1.00 85.50 87 GLN A CA 1
ATOM 709 C C . GLN A 1 87 ? 5.090 13.895 -0.079 1.00 85.50 87 GLN A C 1
ATOM 711 O O . GLN A 1 87 ? 5.999 13.292 -0.645 1.00 85.50 87 GLN A O 1
ATOM 716 N N . GLY A 1 88 ? 4.440 14.908 -0.654 1.00 83.62 88 GLY A N 1
ATOM 717 C CA . GLY A 1 88 ? 4.636 15.321 -2.052 1.00 83.62 88 GLY A CA 1
ATOM 718 C C . GLY A 1 88 ? 3.353 15.357 -2.888 1.00 83.62 88 GLY A C 1
ATOM 719 O O . GLY A 1 88 ? 3.413 15.682 -4.070 1.00 83.62 88 GLY A O 1
ATOM 720 N N . GLY A 1 89 ? 2.197 15.051 -2.287 1.00 83.88 89 GLY A N 1
ATOM 721 C CA . GLY A 1 89 ? 0.875 15.259 -2.889 1.00 83.88 89 GLY A CA 1
ATOM 722 C C . GLY A 1 89 ? 0.340 14.083 -3.708 1.00 83.88 89 GLY A C 1
ATOM 723 O O . GLY A 1 89 ? -0.790 14.143 -4.191 1.00 83.88 89 GLY A O 1
ATOM 724 N N . GLY A 1 90 ? 1.110 13.000 -3.846 1.00 90.94 90 GLY A N 1
ATOM 725 C CA . GLY A 1 90 ? 0.631 11.762 -4.456 1.00 90.94 90 GLY A CA 1
ATOM 726 C C . GLY A 1 90 ? -0.464 11.116 -3.606 1.00 90.94 90 GLY A C 1
ATOM 727 O O . GLY A 1 90 ? -0.334 11.022 -2.387 1.00 90.94 90 GLY A O 1
ATOM 728 N N . VAL A 1 91 ? -1.540 10.652 -4.239 1.00 90.88 91 VAL A N 1
ATOM 729 C CA . VAL A 1 91 ? -2.622 9.926 -3.559 1.00 90.88 91 VAL A CA 1
ATOM 730 C C . VAL A 1 91 ? -2.787 8.569 -4.218 1.00 90.88 91 VAL A C 1
ATOM 732 O O . VAL A 1 91 ? -3.076 8.491 -5.411 1.00 90.88 91 VAL A O 1
ATOM 735 N N . LEU A 1 92 ? -2.637 7.508 -3.431 1.00 89.50 92 LEU A N 1
ATOM 736 C CA . LEU A 1 92 ? -2.897 6.137 -3.848 1.00 89.50 92 LEU A CA 1
ATOM 737 C C . LEU A 1 92 ? -4.173 5.640 -3.167 1.00 89.50 92 LEU A C 1
ATOM 739 O O . LEU A 1 92 ? -4.375 5.870 -1.976 1.00 89.50 92 LEU A O 1
ATOM 743 N N . ARG A 1 93 ? -5.039 4.980 -3.936 1.00 91.25 93 ARG A N 1
ATOM 744 C CA . ARG A 1 93 ? -6.266 4.350 -3.443 1.00 91.25 93 ARG A CA 1
ATOM 745 C C . ARG A 1 93 ? -6.204 2.871 -3.771 1.00 91.25 93 ARG A C 1
ATOM 747 O O . ARG A 1 93 ? -5.974 2.529 -4.928 1.00 91.25 93 ARG A O 1
ATOM 754 N N . LEU A 1 94 ? -6.384 2.037 -2.761 1.00 89.62 94 LEU A N 1
ATOM 755 C CA . LEU A 1 94 ? -6.327 0.584 -2.850 1.00 89.62 94 LEU A CA 1
ATOM 756 C C . LEU A 1 94 ? -7.608 0.018 -2.243 1.00 89.62 94 LEU A C 1
ATOM 758 O O . LEU A 1 94 ? -8.102 0.565 -1.257 1.00 89.62 94 LEU A O 1
ATOM 762 N N . GLN A 1 95 ? -8.135 -1.058 -2.817 1.00 91.56 95 GLN A N 1
ATOM 763 C CA . GLN A 1 95 ? -9.194 -1.815 -2.156 1.00 91.56 95 GLN A CA 1
ATOM 764 C C . GLN A 1 95 ? -8.593 -2.539 -0.955 1.00 91.56 95 GLN A C 1
ATOM 766 O O . GLN A 1 95 ? -7.520 -3.134 -1.060 1.00 91.56 95 GLN A O 1
ATOM 771 N N . LEU A 1 96 ? -9.244 -2.438 0.200 1.00 88.56 96 LEU A N 1
ATOM 772 C CA . LEU A 1 96 ? -8.722 -3.016 1.431 1.00 88.56 96 LEU A CA 1
ATOM 773 C C . LEU A 1 96 ? -8.703 -4.545 1.358 1.00 88.56 96 LEU A C 1
ATOM 775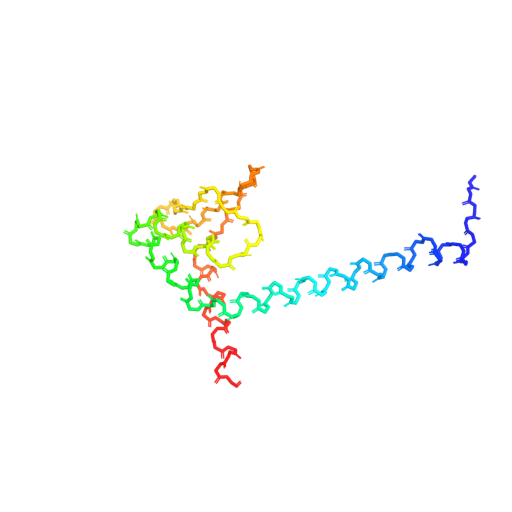 O O . LEU A 1 96 ? -7.732 -5.146 1.810 1.00 88.56 96 LEU A O 1
ATOM 779 N N . ASP A 1 97 ? -9.722 -5.146 0.746 1.00 89.06 97 ASP A N 1
ATOM 780 C CA . ASP A 1 97 ? -9.811 -6.597 0.567 1.00 89.06 97 ASP A CA 1
ATOM 781 C C . ASP A 1 97 ? -8.641 -7.129 -0.269 1.00 89.06 97 ASP A C 1
ATOM 783 O O . ASP A 1 97 ? -7.978 -8.071 0.160 1.00 89.06 97 ASP A O 1
ATOM 787 N N . ASP A 1 98 ? -8.302 -6.460 -1.378 1.00 88.75 98 ASP A N 1
ATOM 788 C CA . ASP A 1 98 ? -7.143 -6.816 -2.212 1.00 88.75 98 ASP A CA 1
ATOM 789 C C . ASP A 1 98 ? -5.834 -6.737 -1.408 1.00 88.75 98 ASP A C 1
ATOM 791 O O . ASP A 1 98 ? -4.983 -7.620 -1.486 1.00 88.75 98 ASP A O 1
ATOM 795 N N . VAL A 1 99 ? -5.677 -5.691 -0.585 1.00 86.75 99 VAL A N 1
ATOM 796 C CA . VAL A 1 99 ? -4.492 -5.520 0.273 1.00 86.75 99 VAL A CA 1
ATOM 797 C C . VAL A 1 99 ? -4.404 -6.638 1.310 1.00 86.75 99 VAL A C 1
ATOM 799 O O . VAL A 1 99 ? -3.320 -7.166 1.552 1.00 86.75 99 VAL A O 1
ATOM 802 N N . VAL A 1 100 ? -5.519 -7.001 1.943 1.00 87.25 100 VAL A N 1
ATOM 803 C CA . VAL A 1 100 ? -5.559 -8.084 2.933 1.00 87.25 100 VAL A CA 1
ATOM 804 C C . VAL A 1 100 ? -5.269 -9.431 2.274 1.00 87.25 100 VAL A C 1
ATOM 806 O O . VAL A 1 100 ? -4.485 -10.207 2.823 1.00 87.25 100 VAL A O 1
ATOM 809 N N . GLU A 1 101 ? -5.841 -9.694 1.098 1.00 87.50 101 GLU A N 1
ATOM 810 C CA . GLU A 1 101 ? -5.597 -10.919 0.336 1.00 87.50 101 GLU A CA 1
ATOM 811 C C . GLU A 1 101 ? -4.124 -11.036 -0.075 1.00 87.50 101 GLU A C 1
ATOM 813 O O . GLU A 1 101 ? -3.507 -12.080 0.139 1.00 87.50 101 GLU A O 1
ATOM 818 N N . ASP A 1 102 ? -3.527 -9.960 -0.592 1.00 85.44 102 ASP A N 1
ATOM 819 C CA . ASP A 1 102 ? -2.113 -9.934 -0.968 1.00 85.44 102 ASP A CA 1
ATOM 820 C C . ASP A 1 102 ? -1.202 -10.173 0.245 1.00 85.44 102 ASP A C 1
ATOM 822 O O . ASP A 1 102 ? -0.269 -10.976 0.172 1.00 85.44 102 ASP A O 1
ATOM 826 N N . LEU A 1 103 ? -1.491 -9.538 1.388 1.00 85.44 103 LEU A N 1
ATOM 827 C CA . LEU A 1 103 ? -0.733 -9.757 2.624 1.00 85.44 103 LEU A CA 1
ATOM 828 C C . LEU A 1 103 ? -0.852 -11.205 3.121 1.00 85.44 103 LEU A C 1
ATOM 830 O O . LEU A 1 103 ? 0.137 -11.769 3.596 1.00 85.44 103 LEU A O 1
ATOM 834 N N . GLN A 1 104 ? -2.037 -11.812 3.010 1.00 83.94 104 GLN A N 1
ATOM 835 C CA . GLN A 1 104 ? -2.255 -13.210 3.379 1.00 83.94 104 GLN A CA 1
ATOM 836 C C . GLN A 1 104 ? -1.500 -14.155 2.437 1.00 83.94 104 GLN A C 1
ATOM 838 O O . GLN A 1 104 ? -0.799 -15.050 2.903 1.00 83.94 104 GLN A O 1
ATOM 843 N N . ARG A 1 105 ? -1.548 -13.908 1.124 1.00 86.69 105 ARG A N 1
ATOM 844 C CA . ARG A 1 105 ? -0.814 -14.696 0.126 1.00 86.69 105 ARG A CA 1
ATOM 845 C C . ARG A 1 105 ? 0.692 -14.670 0.388 1.00 86.69 105 ARG A C 1
ATOM 847 O O . ARG A 1 105 ? 1.340 -15.712 0.379 1.00 86.69 105 ARG A O 1
ATOM 854 N N . MET A 1 106 ? 1.241 -13.496 0.704 1.00 83.31 106 MET A N 1
ATOM 855 C CA . MET A 1 106 ? 2.658 -13.339 1.054 1.00 83.31 106 MET A CA 1
ATOM 856 C C . MET A 1 106 ? 3.054 -14.098 2.333 1.00 83.31 106 MET A C 1
ATOM 858 O O . MET A 1 106 ? 4.209 -14.508 2.460 1.00 83.31 106 MET A O 1
ATOM 862 N N . LEU A 1 107 ? 2.132 -14.274 3.289 1.00 78.31 107 LEU A N 1
ATOM 863 C CA . LEU A 1 107 ? 2.368 -15.085 4.489 1.00 78.31 107 LEU A CA 1
ATOM 864 C C . LEU A 1 107 ? 2.381 -16.573 4.161 1.00 78.31 107 LEU A C 1
ATOM 866 O O . LEU A 1 107 ? 3.264 -17.291 4.632 1.00 78.31 107 LEU A O 1
ATOM 870 N N . ASP A 1 108 ? 1.426 -17.018 3.351 1.00 82.44 108 ASP A N 1
ATOM 871 C CA . ASP A 1 108 ? 1.298 -18.420 2.965 1.00 82.44 108 ASP A CA 1
ATOM 872 C C . ASP A 1 108 ? 2.529 -18.873 2.157 1.00 82.44 108 ASP A C 1
ATOM 874 O O . ASP A 1 108 ? 3.065 -19.953 2.397 1.00 82.44 108 ASP A O 1
ATOM 878 N N . GLU A 1 109 ? 3.068 -18.004 1.294 1.00 77.25 109 GLU A N 1
ATOM 879 C CA . GLU A 1 109 ? 4.323 -18.228 0.554 1.00 77.25 109 GLU A CA 1
ATOM 880 C C . GLU A 1 109 ? 5.574 -18.294 1.451 1.00 77.25 109 GLU A C 1
ATOM 882 O O . GLU A 1 109 ? 6.587 -18.868 1.058 1.00 77.25 109 GLU A O 1
ATOM 887 N N . ARG A 1 110 ? 5.524 -17.726 2.663 1.00 66.12 110 ARG A N 1
ATOM 888 C CA . ARG A 1 110 ? 6.607 -17.791 3.661 1.00 66.12 110 ARG A CA 1
ATOM 889 C C . ARG A 1 110 ? 6.590 -19.068 4.500 1.00 66.12 110 ARG A C 1
ATOM 891 O O . ARG A 1 110 ? 7.590 -19.370 5.151 1.00 66.12 110 ARG A O 1
ATOM 898 N N . GLY A 1 111 ? 5.446 -19.749 4.554 1.00 55.62 111 GLY A N 1
ATOM 899 C CA . GLY A 1 111 ? 5.212 -20.939 5.372 1.00 55.62 111 GLY A CA 1
ATOM 900 C C . GLY A 1 111 ? 5.537 -22.271 4.688 1.00 55.62 111 GLY A C 1
ATOM 901 O O . GLY A 1 111 ? 5.304 -23.310 5.308 1.00 55.62 111 GLY A O 1
ATOM 902 N N . VAL A 1 112 ? 6.047 -22.248 3.448 1.00 45.84 112 VAL A N 1
ATOM 903 C CA . VAL A 1 112 ? 6.437 -23.425 2.642 1.00 45.84 112 VAL A CA 1
ATOM 904 C C . VAL A 1 112 ? 7.953 -23.542 2.533 1.00 45.84 112 VAL A C 1
ATOM 906 O O . VAL A 1 112 ? 8.609 -22.519 2.236 1.00 45.84 112 VAL A O 1
#